Protein AF-A0A956KSP3-F1 (afdb_monomer_lite)

Structure (mmCIF, N/CA/C/O backbone):
data_AF-A0A956KSP3-F1
#
_entry.id   AF-A0A956KSP3-F1
#
loop_
_atom_site.group_PDB
_atom_site.id
_atom_site.type_symbol
_atom_site.label_atom_id
_atom_site.label_alt_id
_atom_site.label_comp_id
_atom_site.label_asym_id
_atom_site.label_entity_id
_atom_site.label_seq_id
_atom_site.pdbx_PDB_ins_code
_atom_site.Cartn_x
_atom_site.Cartn_y
_atom_site.Cartn_z
_atom_site.occupancy
_atom_site.B_iso_or_equiv
_atom_site.auth_seq_id
_atom_site.auth_comp_id
_atom_site.auth_asym_id
_atom_site.auth_atom_id
_atom_site.pdbx_PDB_model_num
ATOM 1 N N . MET A 1 1 ? 29.360 -66.123 -15.480 1.00 36.09 1 MET A N 1
ATOM 2 C CA . MET A 1 1 ? 30.276 -65.583 -16.502 1.00 36.09 1 MET A CA 1
ATOM 3 C C . MET A 1 1 ? 29.668 -64.254 -16.896 1.00 36.09 1 MET A C 1
ATOM 5 O O . MET A 1 1 ? 28.593 -64.301 -17.470 1.00 36.09 1 MET A O 1
ATOM 9 N N . CYS A 1 2 ? 30.300 -63.159 -16.455 1.00 39.03 2 CYS A N 1
ATOM 10 C CA . CYS A 1 2 ? 29.926 -61.743 -16.641 1.00 39.03 2 CYS A CA 1
ATOM 11 C C . CYS A 1 2 ? 28.529 -61.385 -16.082 1.00 39.03 2 CYS A C 1
ATOM 13 O O . CYS A 1 2 ? 27.521 -61.912 -16.531 1.00 39.03 2 CYS A O 1
ATOM 15 N N . ASP A 1 3 ? 28.419 -60.700 -14.944 1.00 37.44 3 ASP A N 1
ATOM 16 C CA . ASP A 1 3 ? 28.697 -59.258 -14.778 1.00 37.44 3 ASP A CA 1
ATOM 17 C C . ASP A 1 3 ? 27.892 -58.433 -15.785 1.00 37.44 3 ASP A C 1
ATOM 19 O O . ASP A 1 3 ? 28.208 -58.443 -16.971 1.00 37.44 3 ASP A O 1
ATOM 23 N N . ASP A 1 4 ? 26.796 -57.848 -15.306 1.00 39.09 4 ASP A N 1
ATOM 24 C CA . ASP A 1 4 ? 26.432 -56.434 -15.470 1.00 39.09 4 ASP A CA 1
ATOM 25 C C . ASP A 1 4 ? 25.123 -56.250 -14.666 1.00 39.09 4 ASP A C 1
ATOM 27 O O . ASP A 1 4 ? 24.178 -57.020 -14.838 1.00 39.09 4 ASP A O 1
ATOM 31 N N . ARG A 1 5 ? 25.102 -55.461 -13.580 1.00 35.16 5 ARG A N 1
ATOM 32 C CA . ARG A 1 5 ? 24.935 -53.992 -13.605 1.00 35.16 5 ARG A CA 1
ATOM 33 C C . ARG A 1 5 ? 23.636 -53.599 -14.298 1.00 35.16 5 ARG A C 1
ATOM 35 O O . ARG A 1 5 ? 23.281 -54.147 -15.326 1.00 35.16 5 ARG A O 1
ATOM 42 N N . ASP A 1 6 ? 22.844 -52.652 -13.857 1.00 37.75 6 ASP A N 1
ATOM 43 C CA . ASP A 1 6 ? 22.889 -51.611 -12.840 1.00 37.75 6 ASP A CA 1
ATOM 44 C C . ASP A 1 6 ? 21.412 -51.126 -12.855 1.00 37.75 6 ASP A C 1
ATOM 46 O O . ASP A 1 6 ? 20.715 -51.231 -13.867 1.00 37.75 6 ASP A O 1
ATOM 50 N N . ASP A 1 7 ? 20.781 -50.888 -11.716 1.00 43.44 7 ASP A N 1
ATOM 51 C CA . ASP A 1 7 ? 20.787 -49.573 -11.074 1.00 43.44 7 ASP A CA 1
ATOM 52 C C . ASP A 1 7 ? 19.891 -48.542 -11.802 1.00 43.44 7 ASP A C 1
ATOM 54 O O . ASP A 1 7 ? 20.229 -47.949 -12.818 1.00 43.44 7 ASP A O 1
ATOM 58 N N . GLU A 1 8 ? 18.691 -48.407 -11.234 1.00 35.88 8 GLU A N 1
ATOM 59 C CA . GLU A 1 8 ? 18.126 -47.146 -10.747 1.00 35.88 8 GLU A CA 1
ATOM 60 C C . GLU A 1 8 ? 17.676 -45.982 -11.659 1.00 35.88 8 GLU A C 1
ATOM 62 O O . GLU A 1 8 ? 18.258 -45.589 -12.662 1.00 35.88 8 GLU A O 1
ATOM 67 N N . ARG A 1 9 ? 16.645 -45.322 -11.101 1.00 41.47 9 ARG A N 1
ATOM 68 C CA . ARG A 1 9 ? 16.344 -43.882 -11.176 1.00 41.47 9 ARG A CA 1
ATOM 69 C C . ARG A 1 9 ? 15.753 -43.363 -12.485 1.00 41.47 9 ARG A C 1
ATOM 71 O O . ARG A 1 9 ? 16.379 -42.675 -13.284 1.00 41.47 9 ARG A O 1
ATOM 78 N N . GLY A 1 10 ? 14.431 -43.522 -12.569 1.00 35.12 10 GLY A N 1
ATOM 79 C CA . GLY A 1 10 ? 13.574 -42.514 -13.187 1.00 35.12 10 GLY A CA 1
ATOM 80 C C . GLY A 1 10 ? 13.687 -41.200 -12.410 1.00 35.12 10 GLY A C 1
ATOM 81 O O . GLY A 1 10 ? 13.260 -41.112 -11.262 1.00 35.12 10 GLY A O 1
ATOM 82 N N . ALA A 1 11 ? 14.326 -40.230 -13.055 1.00 43.47 11 ALA A N 1
ATOM 83 C CA . ALA A 1 11 ? 14.699 -38.913 -12.569 1.00 43.47 11 ALA A CA 1
ATOM 84 C C . ALA A 1 11 ? 13.547 -38.117 -11.929 1.00 43.47 11 ALA A C 1
ATOM 86 O O . ALA A 1 11 ? 12.574 -37.739 -12.583 1.00 43.47 11 ALA A O 1
ATOM 87 N N . GLU A 1 12 ? 13.726 -37.788 -10.653 1.00 37.75 12 GLU A N 1
ATOM 88 C CA . GLU A 1 12 ? 13.126 -36.614 -10.028 1.00 37.75 12 GLU A CA 1
ATOM 89 C C . GLU A 1 12 ? 13.715 -35.351 -10.687 1.00 37.75 12 GLU A C 1
ATOM 91 O O . GLU A 1 12 ? 14.941 -35.239 -10.772 1.00 37.75 12 GLU A O 1
ATOM 96 N N . PRO A 1 13 ? 12.920 -34.359 -11.126 1.00 43.22 13 PRO A N 1
ATOM 97 C CA . PRO A 1 13 ? 13.454 -33.031 -11.385 1.00 43.22 13 PRO A CA 1
ATOM 98 C C . PRO A 1 13 ? 13.688 -32.334 -10.040 1.00 43.22 13 PRO A C 1
ATOM 100 O O . PRO A 1 13 ? 12.822 -31.642 -9.503 1.00 43.22 13 PRO A O 1
ATOM 103 N N . GLN A 1 14 ? 14.878 -32.566 -9.489 1.00 39.38 14 GLN A N 1
ATOM 104 C CA . GLN A 1 14 ? 15.453 -31.787 -8.400 1.00 39.38 14 GLN A CA 1
ATOM 105 C C . GLN A 1 14 ? 15.592 -30.334 -8.860 1.00 39.38 14 GLN A C 1
ATOM 107 O O . GLN A 1 14 ? 16.223 -30.037 -9.873 1.00 39.38 14 GLN A O 1
ATOM 112 N N . CYS A 1 15 ? 14.963 -29.427 -8.121 1.00 30.62 15 CYS A N 1
ATOM 113 C CA . CYS A 1 15 ? 15.019 -27.995 -8.365 1.00 30.62 15 CYS A CA 1
ATOM 114 C C . CYS A 1 15 ? 16.076 -27.350 -7.457 1.00 30.62 15 CYS A C 1
ATOM 116 O O . CYS A 1 15 ? 15.742 -26.439 -6.716 1.00 30.62 15 CYS A O 1
ATOM 118 N N . GLU A 1 16 ? 17.319 -27.836 -7.501 1.00 37.94 16 GLU A N 1
ATOM 119 C CA . GLU A 1 16 ? 18.543 -27.265 -6.897 1.00 37.94 16 GLU A CA 1
ATOM 120 C C . GLU A 1 16 ? 19.738 -27.800 -7.724 1.00 37.94 16 GLU A C 1
ATOM 122 O O . GLU A 1 16 ? 19.587 -28.900 -8.259 1.00 37.94 16 GLU A O 1
ATOM 127 N N . PRO A 1 17 ? 20.904 -27.126 -7.875 1.00 45.91 17 PRO A N 1
ATOM 128 C CA . PRO A 1 17 ? 21.455 -26.041 -7.052 1.00 45.91 17 PRO A CA 1
ATOM 129 C C . PRO A 1 17 ? 22.140 -24.908 -7.865 1.00 45.91 17 PRO A C 1
ATOM 131 O O . PRO A 1 17 ? 22.249 -24.980 -9.086 1.00 45.91 17 PRO A O 1
ATOM 134 N N . ALA A 1 18 ? 22.619 -23.862 -7.182 1.00 38.81 18 ALA A N 1
ATOM 135 C CA . ALA A 1 18 ? 23.946 -23.253 -7.389 1.00 38.81 18 ALA A CA 1
ATOM 136 C C . ALA A 1 18 ? 24.030 -21.936 -6.605 1.00 38.81 18 ALA A C 1
ATOM 138 O O . ALA A 1 18 ? 23.570 -20.882 -7.047 1.00 38.81 18 ALA A O 1
ATOM 139 N N . GLU A 1 19 ? 24.641 -22.014 -5.431 1.00 38.34 19 GLU A N 1
ATOM 140 C CA . GLU A 1 19 ? 25.352 -20.876 -4.863 1.00 38.34 19 GLU A CA 1
ATOM 141 C C . GLU A 1 19 ? 26.522 -20.529 -5.795 1.00 38.34 19 GLU A C 1
ATOM 143 O O . GLU A 1 19 ? 27.207 -21.443 -6.260 1.00 38.34 19 GLU A O 1
ATOM 148 N N . PRO A 1 20 ? 26.798 -19.249 -6.072 1.00 44.44 20 PRO A N 1
ATOM 149 C CA . PRO A 1 20 ? 28.128 -18.849 -6.488 1.00 44.44 20 PRO A CA 1
ATOM 150 C C . PRO A 1 20 ? 28.864 -18.263 -5.281 1.00 44.44 20 PRO A C 1
ATOM 152 O O . PRO A 1 20 ? 28.647 -17.111 -4.898 1.00 44.44 20 PRO A O 1
ATOM 155 N N . GLU A 1 21 ? 29.745 -19.071 -4.692 1.00 39.47 21 GLU A N 1
ATOM 156 C CA . GLU A 1 21 ? 30.860 -18.553 -3.906 1.00 39.47 21 GLU A CA 1
ATOM 157 C C . GLU A 1 21 ? 31.899 -17.939 -4.854 1.00 39.47 21 GLU A C 1
ATOM 159 O O . GLU A 1 21 ? 32.377 -18.601 -5.769 1.00 39.47 21 GLU A O 1
ATOM 164 N N . GLY A 1 22 ? 32.231 -16.673 -4.592 1.00 35.47 22 GLY A N 1
ATOM 165 C CA . GLY A 1 22 ? 33.562 -16.090 -4.769 1.00 35.47 22 GLY A CA 1
ATOM 166 C C . GLY A 1 22 ? 34.121 -15.947 -6.184 1.00 35.47 22 GLY A C 1
ATOM 167 O O . GLY A 1 22 ? 34.750 -16.860 -6.704 1.00 35.47 22 GLY A O 1
ATOM 168 N N . GLU A 1 23 ? 34.080 -14.723 -6.715 1.00 35.34 23 GLU A N 1
ATOM 169 C CA . GLU A 1 23 ? 35.174 -14.238 -7.561 1.00 35.34 23 GLU A CA 1
ATOM 170 C C . GLU A 1 23 ? 35.587 -12.836 -7.093 1.00 35.34 23 GLU A C 1
ATOM 172 O O . GLU A 1 23 ? 34.844 -11.859 -7.208 1.00 35.34 23 GLU A O 1
ATOM 177 N N . ASP A 1 24 ? 36.771 -12.775 -6.483 1.00 36.59 24 ASP A N 1
ATOM 178 C CA . ASP A 1 24 ? 37.504 -11.557 -6.175 1.00 36.59 24 ASP A CA 1
ATOM 179 C C . ASP A 1 24 ? 37.903 -10.845 -7.472 1.00 36.59 24 ASP A C 1
ATOM 181 O O . ASP A 1 24 ? 38.664 -11.379 -8.280 1.00 36.59 24 ASP A O 1
ATOM 185 N N . VAL A 1 25 ? 37.480 -9.591 -7.636 1.00 40.28 25 VAL A N 1
ATOM 186 C CA . VAL A 1 25 ? 38.176 -8.657 -8.527 1.00 40.28 25 VAL A CA 1
ATOM 187 C C . VAL A 1 25 ? 38.242 -7.287 -7.871 1.00 40.28 25 VAL A C 1
ATOM 189 O O . VAL A 1 25 ? 37.287 -6.512 -7.855 1.00 40.28 25 VAL A O 1
ATOM 192 N N . ALA A 1 26 ? 39.413 -7.011 -7.302 1.00 38.81 26 ALA A N 1
ATOM 193 C CA . ALA A 1 26 ? 39.830 -5.685 -6.897 1.00 38.81 26 ALA A CA 1
ATOM 194 C C . ALA A 1 26 ? 39.939 -4.776 -8.131 1.00 38.81 26 ALA A C 1
ATOM 196 O O . ALA A 1 26 ? 40.740 -5.027 -9.032 1.00 38.81 26 ALA A O 1
ATOM 197 N N . ALA A 1 27 ? 39.167 -3.695 -8.141 1.00 42.41 27 ALA A N 1
ATOM 198 C CA . ALA A 1 27 ? 39.466 -2.500 -8.915 1.00 42.41 27 ALA A CA 1
ATOM 199 C C . ALA A 1 27 ? 39.030 -1.288 -8.088 1.00 42.41 27 ALA A C 1
ATOM 201 O O . ALA A 1 27 ? 37.843 -0.993 -7.953 1.00 42.41 27 ALA A O 1
ATOM 202 N N . GLU A 1 28 ? 40.015 -0.626 -7.487 1.00 46.59 28 GLU A N 1
ATOM 203 C CA . GLU A 1 28 ? 39.858 0.672 -6.846 1.00 46.59 28 GLU A CA 1
ATOM 204 C C . GLU A 1 28 ? 39.416 1.708 -7.886 1.00 46.59 28 GLU A C 1
ATOM 206 O O . GLU A 1 28 ? 40.162 2.060 -8.800 1.00 46.59 28 GLU A O 1
ATOM 211 N N . VAL A 1 29 ? 38.204 2.227 -7.713 1.00 53.38 29 VAL A N 1
ATOM 212 C CA . VAL A 1 29 ? 37.818 3.549 -8.197 1.00 53.38 29 VAL A CA 1
ATOM 213 C C . VAL A 1 29 ? 37.228 4.263 -6.990 1.00 53.38 29 VAL A C 1
ATOM 215 O O . VAL A 1 29 ? 36.268 3.783 -6.389 1.00 53.38 29 VAL A O 1
ATOM 218 N N . GLU A 1 30 ? 37.840 5.380 -6.601 1.00 54.53 30 GLU A N 1
ATOM 219 C CA . GLU A 1 30 ? 37.304 6.297 -5.597 1.00 54.53 30 GLU A CA 1
ATOM 220 C C . GLU A 1 30 ? 36.029 6.929 -6.176 1.00 54.53 30 GLU A C 1
ATOM 222 O O . GLU A 1 30 ? 36.038 7.946 -6.869 1.00 54.53 30 GLU A O 1
ATOM 227 N N . GLU A 1 31 ? 34.927 6.212 -5.995 1.00 52.75 31 GLU A N 1
ATOM 228 C CA . GLU A 1 31 ? 33.608 6.533 -6.512 1.00 52.75 31 GLU A CA 1
ATOM 229 C C . GLU A 1 31 ? 32.867 7.361 -5.443 1.00 52.75 31 GLU A C 1
ATOM 231 O O . GLU A 1 31 ? 32.885 6.987 -4.265 1.00 52.75 31 GLU A O 1
ATOM 236 N N . PRO A 1 32 ? 32.219 8.490 -5.801 1.00 56.31 32 PRO A N 1
ATOM 237 C CA . PRO A 1 32 ? 31.388 9.248 -4.861 1.00 56.31 32 PRO A CA 1
ATOM 238 C C . PRO A 1 32 ? 30.353 8.307 -4.230 1.00 56.31 32 PRO A C 1
ATOM 240 O O . PRO A 1 32 ? 29.956 7.358 -4.910 1.00 56.31 32 PRO A O 1
ATOM 243 N N . PRO A 1 33 ? 29.898 8.535 -2.976 1.00 53.19 33 PRO A N 1
ATOM 244 C CA . PRO A 1 33 ? 29.050 7.588 -2.258 1.00 53.19 33 PRO A CA 1
ATOM 245 C C . PRO A 1 33 ? 27.875 7.206 -3.148 1.00 53.19 33 PRO A C 1
ATOM 247 O O . PRO A 1 33 ? 26.987 8.026 -3.407 1.00 53.19 33 PRO A O 1
ATOM 250 N N . AR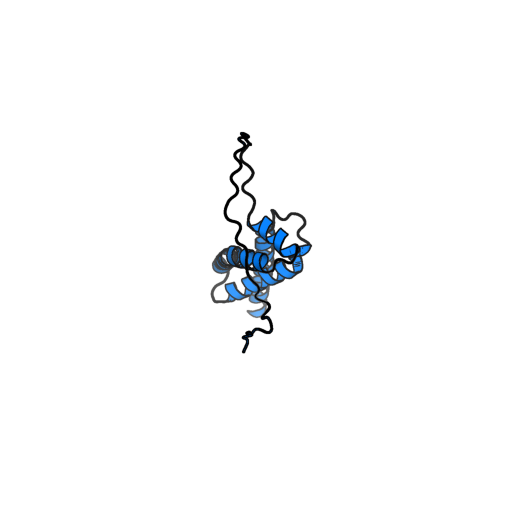G A 1 34 ? 27.924 5.979 -3.688 1.00 50.75 34 ARG A N 1
ATOM 251 C CA . ARG A 1 34 ? 26.857 5.452 -4.528 1.00 50.75 34 ARG A CA 1
ATOM 252 C C . ARG A 1 34 ? 25.591 5.606 -3.693 1.00 50.75 34 ARG A C 1
ATOM 254 O O . ARG A 1 34 ? 25.612 5.181 -2.536 1.00 50.75 34 ARG A O 1
ATOM 261 N N . PRO A 1 35 ? 24.534 6.260 -4.208 1.00 53.44 35 PRO A N 1
ATOM 262 C CA . PRO A 1 35 ? 23.303 6.394 -3.451 1.00 53.44 35 PRO A CA 1
ATOM 263 C C . PRO A 1 35 ? 22.905 4.988 -3.023 1.00 53.44 35 PRO A C 1
ATOM 265 O O . PRO A 1 35 ? 22.738 4.126 -3.887 1.00 53.44 35 PRO A O 1
ATOM 268 N N . GLU A 1 36 ? 22.859 4.762 -1.706 1.00 53.94 36 GLU A N 1
ATOM 269 C CA . GLU A 1 36 ? 22.443 3.500 -1.095 1.00 53.94 36 GLU A CA 1
ATOM 270 C C . GLU A 1 36 ? 21.241 2.988 -1.893 1.00 53.94 36 GLU A C 1
ATOM 272 O O . GLU A 1 36 ? 20.208 3.676 -1.930 1.00 53.94 36 GLU A O 1
ATOM 277 N N . PRO A 1 37 ? 21.384 1.876 -2.639 1.00 62.31 37 PRO A N 1
ATOM 278 C CA . PRO A 1 37 ? 20.341 1.445 -3.546 1.00 62.31 37 PRO A CA 1
ATOM 279 C C . PRO A 1 37 ? 19.082 1.255 -2.714 1.00 62.31 37 PRO A C 1
ATOM 281 O O . PRO A 1 37 ? 19.081 0.561 -1.698 1.00 62.31 37 PRO A O 1
ATOM 284 N N . ASN A 1 38 ? 18.007 1.942 -3.100 1.00 85.00 38 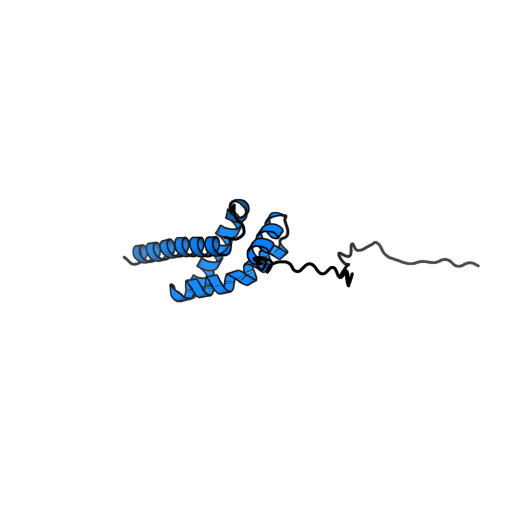ASN A N 1
ATOM 285 C CA . ASN A 1 38 ? 16.747 1.837 -2.388 1.00 85.00 38 ASN A CA 1
ATOM 286 C C . ASN A 1 38 ? 16.257 0.389 -2.527 1.00 85.00 38 ASN A C 1
ATOM 288 O O . ASN A 1 38 ? 15.690 0.012 -3.551 1.00 85.00 38 ASN A O 1
ATOM 292 N N . VAL A 1 39 ? 16.509 -0.423 -1.497 1.00 90.69 39 VAL A N 1
ATOM 293 C CA . VAL A 1 39 ? 16.228 -1.866 -1.491 1.00 90.69 39 VAL A CA 1
ATOM 294 C C . VAL A 1 39 ? 14.762 -2.142 -1.835 1.00 90.69 39 VAL A C 1
ATOM 296 O O . VAL A 1 39 ? 14.458 -3.097 -2.542 1.00 90.69 39 VAL A O 1
ATOM 299 N N . ASP A 1 40 ? 13.835 -1.278 -1.408 1.00 91.88 40 ASP A N 1
ATOM 300 C CA . ASP A 1 40 ? 12.413 -1.432 -1.735 1.00 91.88 40 ASP A CA 1
ATOM 301 C C . ASP A 1 40 ? 12.146 -1.211 -3.230 1.00 91.88 40 ASP A C 1
ATOM 303 O O . ASP A 1 40 ? 11.334 -1.914 -3.836 1.00 91.88 40 ASP A O 1
ATOM 307 N N . ALA A 1 41 ? 12.846 -0.246 -3.830 1.00 93.38 41 ALA A N 1
ATOM 308 C CA . ALA A 1 41 ? 12.773 0.029 -5.258 1.00 93.38 41 ALA A CA 1
ATOM 309 C C . ALA A 1 41 ? 13.321 -1.148 -6.075 1.00 93.38 41 ALA A C 1
ATOM 311 O O . ALA A 1 41 ? 12.698 -1.563 -7.053 1.00 93.38 41 ALA A O 1
ATOM 312 N N . GLU A 1 42 ? 14.441 -1.733 -5.652 1.00 93.81 42 GLU A N 1
ATOM 313 C CA . GLU A 1 42 ? 15.017 -2.908 -6.305 1.00 93.81 42 GLU A CA 1
ATOM 314 C C . GLU A 1 42 ? 14.082 -4.122 -6.231 1.00 93.81 42 GLU A C 1
ATOM 316 O O . GLU A 1 42 ? 13.820 -4.774 -7.247 1.00 93.81 42 GLU A O 1
ATOM 321 N N . LEU A 1 43 ? 13.518 -4.396 -5.052 1.00 95.12 43 LEU A N 1
ATOM 322 C CA . LEU A 1 43 ? 12.551 -5.477 -4.873 1.00 95.12 43 LEU A CA 1
ATOM 323 C C . LEU A 1 43 ? 11.307 -5.274 -5.746 1.00 95.12 43 LEU A C 1
ATOM 325 O O . LEU A 1 43 ? 10.815 -6.233 -6.340 1.00 95.12 43 LEU A O 1
ATOM 329 N N . LEU A 1 44 ? 10.825 -4.034 -5.893 1.00 94.56 44 LEU A N 1
ATOM 330 C CA . LEU A 1 44 ? 9.723 -3.719 -6.803 1.00 94.56 44 LEU A CA 1
ATOM 331 C C . LEU A 1 44 ? 10.093 -4.003 -8.268 1.00 94.56 44 LEU A C 1
ATOM 333 O O . LEU A 1 44 ? 9.283 -4.577 -8.997 1.00 94.56 44 LEU A O 1
ATOM 337 N N . VAL A 1 45 ? 11.305 -3.641 -8.704 1.00 94.81 45 VAL A N 1
ATOM 338 C CA . VAL A 1 45 ? 11.784 -3.927 -10.069 1.00 94.81 45 VAL A CA 1
ATOM 339 C C . VAL A 1 45 ? 11.844 -5.431 -10.326 1.00 94.81 45 VAL A C 1
ATOM 341 O O . VAL A 1 45 ? 11.312 -5.894 -11.336 1.00 94.81 45 VAL A O 1
ATOM 344 N N . ARG A 1 46 ? 12.459 -6.201 -9.421 1.00 94.81 46 ARG A N 1
ATOM 345 C CA . ARG A 1 46 ? 12.548 -7.666 -9.545 1.00 94.81 46 ARG A CA 1
ATOM 346 C C . ARG A 1 46 ? 11.157 -8.299 -9.566 1.00 94.81 46 ARG A C 1
ATOM 348 O O . ARG A 1 46 ? 10.870 -9.124 -10.431 1.00 94.81 46 ARG A O 1
ATOM 355 N N . TRP A 1 47 ? 10.257 -7.832 -8.704 1.00 96.31 47 TRP A N 1
ATOM 356 C CA . TRP A 1 47 ? 8.885 -8.329 -8.655 1.00 96.31 47 TRP A CA 1
ATOM 357 C C . TRP A 1 47 ? 8.102 -8.078 -9.948 1.00 96.31 47 TRP A C 1
ATOM 359 O O . TRP A 1 47 ? 7.396 -8.969 -10.420 1.00 96.31 47 TRP A O 1
ATOM 369 N N . ARG A 1 48 ? 8.271 -6.913 -10.586 1.00 9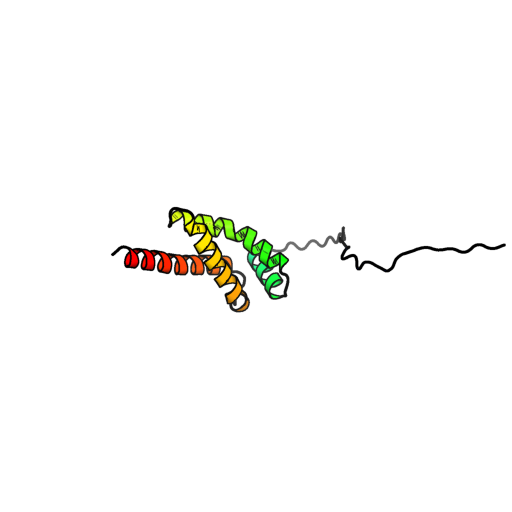4.19 48 ARG A N 1
ATOM 370 C CA . ARG A 1 48 ? 7.671 -6.640 -11.908 1.00 94.19 48 ARG A CA 1
ATOM 371 C C . ARG A 1 48 ? 8.182 -7.556 -13.011 1.00 94.19 48 ARG A C 1
ATOM 373 O O . ARG A 1 48 ? 7.456 -7.821 -13.962 1.00 94.19 48 ARG A O 1
ATOM 380 N N . ARG A 1 49 ? 9.420 -8.036 -12.894 1.00 94.69 49 ARG A N 1
ATOM 381 C CA . ARG A 1 49 ? 10.014 -9.000 -13.832 1.00 94.69 49 ARG A CA 1
ATOM 382 C C . ARG A 1 49 ? 9.524 -10.436 -13.604 1.00 94.69 49 ARG A C 1
ATOM 384 O O . ARG A 1 49 ? 9.939 -11.322 -14.339 1.00 94.69 49 ARG A O 1
ATOM 391 N N . GLY A 1 50 ? 8.645 -10.658 -12.623 1.00 94.56 50 GLY A N 1
ATOM 392 C CA . GLY A 1 50 ? 8.057 -11.963 -12.317 1.00 94.56 50 GLY A CA 1
ATOM 393 C C . GLY A 1 50 ? 8.631 -12.645 -11.074 1.00 94.56 50 GLY A C 1
ATOM 394 O O . GLY A 1 50 ? 8.183 -13.735 -10.738 1.00 94.56 50 GLY A O 1
ATOM 395 N N . ASP A 1 51 ? 9.576 -12.024 -10.359 1.00 95.88 51 ASP A N 1
ATOM 396 C CA . ASP A 1 51 ? 10.117 -12.591 -9.119 1.00 95.88 51 ASP A CA 1
ATOM 397 C C . ASP A 1 51 ? 9.132 -12.412 -7.950 1.00 95.88 51 ASP A C 1
ATOM 399 O O . ASP A 1 51 ? 9.097 -11.384 -7.264 1.00 95.88 51 ASP A O 1
ATOM 403 N N . GLU A 1 52 ? 8.312 -13.429 -7.696 1.00 94.19 52 GLU A N 1
ATOM 404 C CA . GLU A 1 52 ? 7.356 -13.423 -6.585 1.00 94.19 52 GLU A CA 1
ATOM 405 C C . GLU A 1 52 ? 8.035 -13.361 -5.205 1.00 94.19 52 GLU A C 1
ATOM 407 O O . GLU A 1 52 ? 7.464 -12.803 -4.258 1.00 94.19 52 GLU A O 1
ATOM 412 N N . ARG A 1 53 ? 9.275 -13.860 -5.075 1.00 96.25 53 ARG A N 1
ATOM 413 C CA . ARG A 1 53 ? 10.031 -13.819 -3.810 1.00 96.25 53 ARG A CA 1
ATOM 414 C C . ARG A 1 53 ? 10.405 -12.381 -3.471 1.00 96.25 53 ARG A C 1
ATOM 416 O O . ARG A 1 53 ? 10.330 -12.003 -2.299 1.00 96.25 53 ARG A O 1
ATOM 423 N N . ALA A 1 54 ? 10.741 -11.56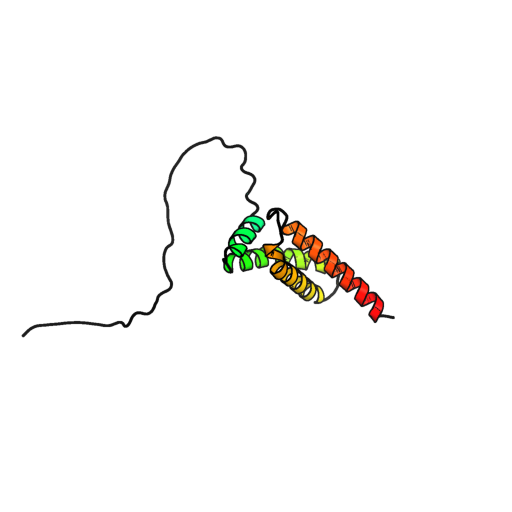8 -4.471 1.00 95.44 54 ALA A N 1
ATOM 424 C CA . ALA A 1 54 ? 10.997 -10.141 -4.284 1.00 95.44 54 ALA A CA 1
ATOM 425 C C . ALA A 1 54 ? 9.747 -9.393 -3.785 1.00 95.44 54 ALA A C 1
ATOM 427 O O . ALA A 1 54 ? 9.834 -8.591 -2.853 1.00 95.44 54 ALA A O 1
ATOM 428 N N . GLY A 1 55 ? 8.567 -9.719 -4.325 1.00 94.12 55 GLY A N 1
ATOM 429 C CA . GLY A 1 55 ? 7.292 -9.180 -3.841 1.00 94.12 55 GLY A CA 1
ATOM 430 C C . GLY A 1 55 ? 7.008 -9.549 -2.379 1.00 94.12 55 GLY A C 1
ATOM 431 O O . GLY A 1 55 ? 6.603 -8.696 -1.586 1.00 94.12 55 GLY A O 1
ATOM 432 N N . ASN A 1 56 ? 7.282 -10.798 -1.987 1.00 96.25 56 ASN A N 1
ATOM 433 C CA . ASN A 1 56 ? 7.117 -11.243 -0.600 1.00 96.25 56 ASN A CA 1
ATOM 434 C C . ASN A 1 56 ? 8.083 -10.529 0.361 1.00 96.25 56 ASN A C 1
ATOM 436 O O . ASN A 1 56 ? 7.679 -10.109 1.445 1.00 96.25 56 ASN A O 1
ATOM 440 N N . GLN A 1 57 ? 9.342 -10.345 -0.042 1.00 96.88 57 GLN A N 1
ATOM 441 C CA . GLN A 1 57 ? 10.331 -9.596 0.740 1.00 96.88 57 GLN A CA 1
ATOM 442 C C . GLN A 1 57 ? 9.914 -8.135 0.926 1.00 96.88 57 GLN A C 1
ATOM 444 O O . GLN A 1 57 ? 9.944 -7.621 2.048 1.00 96.88 57 GLN A O 1
ATOM 449 N N . LEU A 1 58 ? 9.446 -7.495 -0.148 1.00 95.12 58 LEU A N 1
ATOM 450 C CA . LEU A 1 58 ? 8.935 -6.128 -0.115 1.00 95.12 58 LEU A CA 1
ATOM 451 C C . LEU A 1 58 ? 7.749 -6.003 0.858 1.00 95.12 58 LEU A C 1
ATOM 453 O O . LEU A 1 58 ? 7.710 -5.085 1.680 1.00 95.12 58 LEU A O 1
ATOM 457 N N . TYR A 1 59 ? 6.824 -6.969 0.832 1.00 95.25 59 TYR A N 1
ATOM 458 C CA . TYR A 1 59 ? 5.721 -7.049 1.791 1.00 95.25 59 TYR A CA 1
ATOM 459 C C . TYR A 1 59 ? 6.215 -7.190 3.236 1.00 95.25 59 TYR A C 1
ATOM 461 O O . TYR A 1 59 ? 5.836 -6.388 4.085 1.00 95.25 59 TYR A O 1
ATOM 469 N N . ARG A 1 60 ? 7.089 -8.163 3.532 1.00 95.69 60 ARG A N 1
ATOM 470 C CA . ARG A 1 60 ? 7.600 -8.403 4.898 1.00 95.69 60 ARG A CA 1
ATOM 471 C C . ARG A 1 60 ? 8.297 -7.180 5.483 1.00 95.69 60 ARG A C 1
ATOM 473 O O . ARG A 1 60 ? 8.190 -6.932 6.681 1.00 95.69 60 ARG A O 1
ATOM 480 N N . ARG A 1 61 ? 8.987 -6.413 4.640 1.00 94.88 61 ARG A N 1
ATOM 481 C CA . ARG A 1 61 ? 9.677 -5.186 5.039 1.00 94.88 61 ARG A CA 1
ATOM 482 C C . ARG A 1 61 ? 8.710 -4.029 5.282 1.00 94.88 61 ARG A C 1
ATOM 484 O O . ARG A 1 61 ? 8.876 -3.302 6.258 1.00 94.88 61 ARG A O 1
ATOM 491 N N . MET A 1 62 ? 7.702 -3.851 4.426 1.00 94.00 62 MET A N 1
ATOM 492 C CA . MET A 1 62 ? 6.794 -2.702 4.516 1.00 94.00 62 MET A CA 1
ATOM 493 C C . MET A 1 62 ? 5.589 -2.910 5.435 1.00 94.00 62 MET A C 1
ATOM 495 O O . MET A 1 62 ? 5.125 -1.948 6.048 1.00 94.00 62 MET A O 1
ATOM 499 N N . ALA A 1 63 ? 5.092 -4.138 5.574 1.00 94.81 63 ALA A N 1
ATOM 500 C CA . ALA A 1 63 ? 3.880 -4.424 6.337 1.00 94.81 63 ALA A CA 1
ATOM 501 C C . ALA A 1 63 ? 3.952 -3.973 7.805 1.00 94.81 63 ALA A C 1
ATOM 503 O O . ALA A 1 63 ? 3.015 -3.307 8.245 1.00 94.81 63 ALA A O 1
ATOM 504 N N . PRO A 1 64 ? 5.045 -4.211 8.560 1.00 95.50 64 PRO A N 1
ATOM 505 C CA . PRO A 1 64 ? 5.148 -3.733 9.939 1.00 95.50 64 PRO A CA 1
ATOM 506 C C . PRO A 1 64 ? 5.031 -2.210 10.060 1.00 95.50 64 PRO A C 1
ATOM 508 O O . PRO A 1 64 ? 4.430 -1.714 11.009 1.00 95.50 64 PRO A O 1
ATOM 511 N N . MET A 1 65 ? 5.560 -1.465 9.087 1.00 95.12 65 MET A N 1
ATOM 512 C CA . MET A 1 65 ? 5.520 -0.001 9.093 1.00 95.12 65 MET A CA 1
ATOM 513 C C . MET A 1 65 ? 4.123 0.537 8.790 1.00 95.12 65 MET A C 1
ATOM 515 O O . MET A 1 65 ? 3.686 1.500 9.413 1.00 95.12 65 MET A O 1
ATOM 519 N N . VAL A 1 66 ? 3.410 -0.106 7.863 1.00 96.06 66 VAL A N 1
ATOM 520 C CA . VAL A 1 66 ? 2.019 0.234 7.538 1.00 96.06 66 VAL A CA 1
ATOM 521 C C . VAL A 1 66 ? 1.094 -0.109 8.709 1.00 96.06 66 VAL A C 1
ATOM 523 O O . VAL A 1 66 ? 0.255 0.705 9.084 1.00 96.06 66 VAL A O 1
ATOM 526 N N . ILE A 1 67 ? 1.299 -1.259 9.360 1.00 95.75 67 ILE A N 1
ATOM 527 C CA . ILE A 1 67 ? 0.566 -1.637 10.579 1.00 95.75 67 ILE A CA 1
ATOM 528 C C . ILE A 1 67 ? 0.822 -0.622 11.694 1.00 95.75 67 ILE A C 1
ATOM 530 O O . ILE A 1 67 ? -0.120 -0.203 12.364 1.00 95.75 67 ILE A O 1
ATOM 534 N N . ALA A 1 68 ? 2.083 -0.233 11.909 1.00 95.06 68 ALA A N 1
ATOM 535 C CA . ALA A 1 68 ? 2.441 0.768 12.908 1.00 95.06 68 ALA A CA 1
ATOM 536 C C . ALA A 1 68 ? 1.759 2.109 12.619 1.00 95.06 68 ALA A C 1
ATOM 538 O O . ALA A 1 68 ? 1.189 2.691 13.536 1.00 95.06 68 ALA A O 1
ATOM 539 N N . TYR A 1 69 ? 1.748 2.539 11.354 1.00 95.62 69 TYR A N 1
ATOM 540 C CA . TYR A 1 69 ? 1.019 3.724 10.915 1.00 95.62 69 TYR A CA 1
ATOM 541 C C . TYR A 1 69 ? -0.483 3.603 11.206 1.00 95.62 69 TYR A C 1
ATOM 543 O O . TYR A 1 69 ? -1.030 4.446 11.896 1.00 95.62 69 TYR A O 1
ATOM 551 N N . PHE A 1 70 ? -1.172 2.530 10.810 1.00 96.69 70 PHE A N 1
ATOM 552 C CA . PHE A 1 70 ? -2.608 2.425 11.102 1.00 96.69 70 PHE A CA 1
ATOM 553 C C . PHE A 1 70 ? -2.919 2.377 12.602 1.00 96.69 70 PHE A C 1
ATOM 555 O O . PHE A 1 70 ? -3.907 2.964 13.040 1.00 96.69 70 PHE A O 1
ATOM 562 N N . ARG A 1 71 ? -2.068 1.738 13.411 1.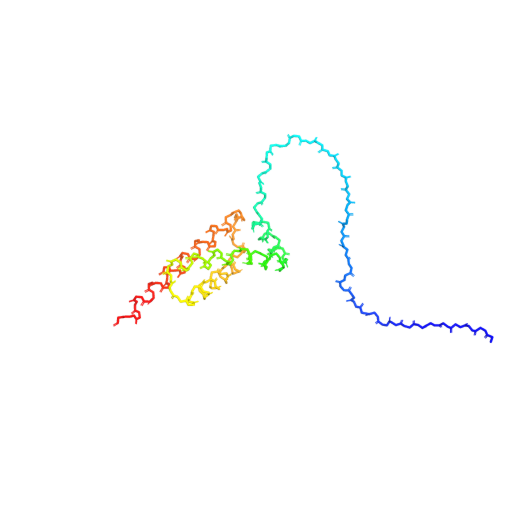00 95.44 71 ARG A N 1
ATOM 563 C CA . ARG A 1 71 ? -2.241 1.665 14.872 1.00 95.44 71 ARG A CA 1
ATOM 564 C C . ARG A 1 71 ? -2.207 3.026 15.571 1.00 95.44 71 ARG A C 1
ATOM 566 O O . ARG A 1 71 ? -2.714 3.117 16.686 1.00 95.44 71 ARG A O 1
ATOM 573 N N . THR A 1 72 ? -1.642 4.071 14.961 1.00 95.12 72 THR A N 1
ATOM 574 C CA . THR A 1 72 ? -1.718 5.429 15.529 1.00 95.12 72 THR A CA 1
ATOM 575 C C . THR A 1 72 ? -3.086 6.078 15.304 1.00 95.12 72 THR A C 1
ATOM 577 O O . THR A 1 72 ? -3.440 7.002 16.034 1.00 95.12 72 THR A O 1
ATOM 580 N N . HIS A 1 73 ? -3.872 5.590 14.339 1.00 91.69 73 HIS A N 1
ATOM 581 C CA . HIS A 1 73 ? -5.138 6.199 13.921 1.00 91.69 73 HIS A CA 1
ATOM 582 C C . HIS A 1 73 ? -6.377 5.363 14.265 1.00 91.69 73 HIS A C 1
ATOM 584 O O . HIS A 1 73 ? -7.444 5.925 14.516 1.00 91.69 73 HIS A O 1
ATOM 590 N N . VAL A 1 74 ? -6.264 4.032 14.290 1.00 91.75 74 VAL A N 1
ATOM 591 C CA . VAL A 1 74 ? -7.377 3.117 14.584 1.00 91.75 74 VAL A CA 1
ATOM 592 C C . VAL A 1 74 ? -7.067 2.245 15.798 1.00 91.75 74 VAL A C 1
ATOM 594 O O . VAL A 1 74 ? -5.919 1.882 16.051 1.00 91.75 74 VAL A O 1
ATOM 597 N N . ARG A 1 75 ? -8.103 1.906 16.571 1.00 85.81 75 ARG A N 1
ATOM 598 C CA . ARG A 1 75 ? -8.004 0.996 17.721 1.00 85.81 75 ARG A CA 1
ATOM 599 C C . ARG A 1 75 ? -8.559 -0.360 17.331 1.00 85.81 75 ARG A C 1
ATOM 601 O O . ARG A 1 75 ? -9.646 -0.371 16.782 1.00 85.81 75 ARG A O 1
ATOM 608 N N . GLY A 1 76 ? -7.883 -1.437 17.726 1.00 84.19 76 GLY A N 1
ATOM 609 C CA . GLY A 1 76 ? -8.346 -2.807 17.506 1.00 84.19 76 GLY A CA 1
ATOM 610 C C . GLY A 1 76 ? -7.584 -3.524 16.395 1.00 84.19 76 GLY A C 1
ATOM 611 O O . GLY A 1 76 ? -6.434 -3.190 16.088 1.00 84.19 76 GLY A O 1
ATOM 612 N N . ASP A 1 77 ? -8.216 -4.546 15.829 1.00 87.25 77 ASP A N 1
ATOM 613 C CA . ASP A 1 77 ? -7.634 -5.389 14.784 1.00 87.25 77 ASP A CA 1
ATOM 614 C C . ASP A 1 77 ? -7.784 -4.801 13.371 1.00 87.25 77 ASP A C 1
ATOM 616 O O . ASP A 1 77 ? -7.114 -5.276 12.451 1.00 87.25 77 ASP A O 1
ATOM 620 N N . GLU A 1 78 ? -8.539 -3.708 13.192 1.00 92.31 78 GLU A N 1
ATOM 621 C CA . GLU A 1 78 ? -8.782 -3.097 11.874 1.00 92.31 78 GLU A CA 1
ATOM 622 C C . GLU A 1 78 ? -7.491 -2.623 11.192 1.00 92.31 78 GLU A C 1
ATOM 624 O O . GLU A 1 78 ? -7.411 -2.572 9.968 1.00 92.31 78 GLU A O 1
ATOM 629 N N . ALA A 1 79 ? -6.434 -2.334 11.959 1.00 94.00 79 ALA A N 1
ATOM 630 C CA . ALA A 1 79 ? -5.130 -1.981 11.401 1.00 94.00 79 ALA A CA 1
ATOM 631 C C . ALA A 1 79 ? -4.575 -3.067 10.459 1.00 94.00 79 ALA A C 1
ATOM 633 O O . ALA A 1 79 ? -3.910 -2.745 9.470 1.00 94.00 79 ALA A O 1
ATOM 634 N N . LYS A 1 80 ? -4.844 -4.352 10.737 1.00 92.75 80 LYS A N 1
ATOM 635 C CA . LYS A 1 80 ? -4.413 -5.464 9.873 1.00 92.75 80 LYS A CA 1
ATOM 636 C C . LYS A 1 80 ? -5.217 -5.506 8.576 1.00 92.75 80 LYS A C 1
ATOM 638 O O . LYS A 1 80 ? -4.637 -5.766 7.524 1.00 92.75 80 LYS A O 1
ATOM 643 N N . ASP A 1 81 ? -6.511 -5.219 8.639 1.00 94.12 81 ASP A N 1
ATOM 644 C CA . ASP A 1 81 ? -7.392 -5.233 7.469 1.00 94.12 81 ASP A CA 1
ATOM 645 C C . ASP A 1 81 ? -7.067 -4.071 6.524 1.00 94.12 81 ASP A C 1
ATOM 647 O O . ASP A 1 81 ? -6.876 -4.276 5.325 1.00 94.12 81 ASP A O 1
ATOM 651 N N . LEU A 1 82 ? -6.867 -2.867 7.070 1.00 96.00 82 LEU A N 1
ATOM 652 C CA . LEU A 1 82 ? -6.446 -1.696 6.289 1.00 96.00 82 LEU A CA 1
ATOM 653 C C . LEU A 1 82 ? -5.041 -1.883 5.692 1.00 96.00 82 LEU A C 1
ATOM 655 O O . LEU A 1 82 ? -4.765 -1.452 4.567 1.00 96.00 82 LEU A O 1
ATOM 659 N N . THR A 1 83 ? -4.153 -2.578 6.414 1.00 95.69 83 THR A N 1
ATOM 660 C CA . THR A 1 83 ? -2.848 -2.988 5.874 1.00 95.69 83 THR A CA 1
ATOM 661 C C . THR A 1 83 ? -3.035 -3.892 4.661 1.00 95.69 83 THR A C 1
ATOM 663 O O . THR A 1 83 ? -2.461 -3.621 3.607 1.00 95.69 83 THR A O 1
ATOM 666 N N . GLN A 1 84 ? -3.861 -4.935 4.772 1.00 94.81 84 GLN A N 1
ATOM 667 C CA . GLN A 1 84 ? -4.143 -5.834 3.651 1.00 94.81 84 GLN A CA 1
ATOM 668 C C . GLN A 1 84 ? -4.724 -5.078 2.450 1.00 94.81 84 GLN A C 1
ATOM 670 O O . GLN A 1 84 ? -4.236 -5.260 1.335 1.00 94.81 84 GLN A O 1
ATOM 675 N N . GLU A 1 85 ? -5.690 -4.178 2.659 1.00 96.50 85 GLU A N 1
ATOM 676 C CA . GLU A 1 85 ? -6.250 -3.341 1.587 1.00 96.50 85 GLU A CA 1
ATOM 677 C C . GLU A 1 85 ? -5.164 -2.497 0.896 1.00 96.50 85 GLU A C 1
ATOM 679 O O . GLU A 1 85 ? -5.108 -2.435 -0.336 1.00 96.50 85 GLU A O 1
ATOM 684 N N . THR A 1 86 ? -4.246 -1.918 1.675 1.00 97.19 86 THR A N 1
ATOM 685 C CA . THR A 1 86 ? -3.116 -1.129 1.160 1.00 97.19 86 THR A CA 1
ATOM 686 C C . THR A 1 86 ? -2.212 -1.967 0.258 1.00 97.19 86 THR A C 1
ATOM 688 O O . THR A 1 86 ? -1.873 -1.550 -0.853 1.00 97.19 86 THR A O 1
ATOM 691 N N . PHE A 1 87 ? -1.842 -3.174 0.689 1.00 95.81 87 PHE A N 1
ATOM 692 C CA . PHE A 1 87 ? -0.993 -4.050 -0.120 1.00 95.81 87 PHE A CA 1
ATOM 693 C C . PHE A 1 87 ? -1.724 -4.630 -1.331 1.00 95.81 87 PHE A C 1
ATOM 695 O O . PHE A 1 87 ? -1.112 -4.764 -2.388 1.00 95.81 87 PHE A O 1
ATOM 702 N N . LEU A 1 88 ? -3.031 -4.891 -1.248 1.00 96.50 88 LEU A N 1
ATOM 703 C CA . LEU A 1 88 ? -3.834 -5.256 -2.420 1.00 96.50 88 LEU A CA 1
ATOM 704 C C . LEU A 1 88 ? -3.849 -4.129 -3.462 1.00 96.50 88 LEU A C 1
ATOM 706 O O . LEU A 1 88 ? -3.735 -4.392 -4.662 1.00 96.50 88 LEU A O 1
ATOM 710 N N . ALA A 1 89 ? -3.945 -2.871 -3.027 1.00 95.50 89 ALA A N 1
ATOM 711 C CA . ALA A 1 89 ? -3.824 -1.715 -3.912 1.00 95.50 89 ALA A CA 1
ATOM 712 C C . ALA A 1 89 ? -2.409 -1.578 -4.503 1.00 95.50 89 ALA A C 1
ATOM 714 O O . ALA A 1 89 ? -2.275 -1.249 -5.685 1.00 95.50 89 ALA A O 1
ATOM 715 N N . LEU A 1 90 ? -1.361 -1.898 -3.736 1.00 94.94 90 LEU A N 1
ATOM 716 C CA . LEU A 1 90 ? 0.006 -1.976 -4.255 1.00 94.94 90 LEU A CA 1
ATOM 717 C C . LEU A 1 90 ? 0.140 -3.055 -5.332 1.00 94.94 90 LEU A C 1
ATOM 719 O O . LEU A 1 90 ? 0.660 -2.755 -6.398 1.00 94.94 90 LEU A O 1
ATOM 723 N N . VAL A 1 91 ? -0.371 -4.269 -5.110 1.00 94.69 91 VAL A N 1
ATOM 724 C CA . VAL A 1 91 ? -0.337 -5.361 -6.103 1.00 94.69 91 VAL A CA 1
ATOM 725 C C . VAL A 1 91 ? -1.021 -4.941 -7.403 1.00 94.69 91 VAL A C 1
ATOM 727 O O . VAL A 1 91 ? -0.449 -5.102 -8.477 1.00 94.69 91 VAL A O 1
ATOM 730 N N . ARG A 1 92 ? -2.211 -4.334 -7.314 1.00 94.25 92 ARG A N 1
ATOM 731 C CA . ARG A 1 92 ? -2.975 -3.856 -8.483 1.00 94.25 92 ARG A CA 1
ATOM 732 C C . ARG A 1 92 ? -2.312 -2.672 -9.195 1.00 94.25 92 ARG A C 1
ATOM 734 O O . ARG A 1 92 ? -2.513 -2.480 -10.392 1.00 94.25 92 ARG A O 1
ATOM 741 N N . GLY A 1 93 ? -1.577 -1.846 -8.454 1.00 92.31 93 GLY A N 1
ATOM 742 C CA . GLY A 1 93 ? -0.935 -0.627 -8.945 1.00 92.31 93 GLY A CA 1
ATOM 743 C C . GLY A 1 93 ? 0.551 -0.774 -9.265 1.00 92.31 93 GLY A C 1
ATOM 744 O O . GLY A 1 93 ? 1.142 0.183 -9.768 1.00 92.31 93 GLY A O 1
ATOM 745 N N . ARG A 1 94 ? 1.161 -1.938 -8.997 1.00 91.31 94 ARG A N 1
ATOM 746 C CA . ARG A 1 94 ? 2.621 -2.109 -9.016 1.00 91.31 94 ARG A CA 1
ATOM 747 C C . ARG A 1 94 ? 3.228 -1.702 -10.347 1.00 91.31 94 ARG A C 1
ATOM 749 O O . ARG A 1 94 ? 4.264 -1.055 -10.332 1.00 91.31 94 ARG A O 1
ATOM 756 N N . ASP A 1 95 ? 2.572 -2.009 -11.464 1.00 91.44 95 ASP A N 1
ATOM 757 C CA . ASP A 1 95 ? 3.068 -1.749 -12.822 1.00 91.44 95 ASP A CA 1
ATOM 758 C C . ASP A 1 95 ? 2.864 -0.289 -13.262 1.00 91.44 95 ASP A C 1
ATOM 760 O O . ASP A 1 95 ? 3.482 0.174 -14.216 1.00 91.44 95 ASP A O 1
ATOM 764 N N . ARG A 1 96 ? 2.028 0.473 -12.541 1.00 91.00 96 ARG A N 1
ATOM 765 C CA . ARG A 1 96 ? 1.730 1.887 -12.834 1.00 91.00 96 ARG A CA 1
ATOM 766 C C . ARG A 1 96 ? 2.697 2.862 -12.163 1.00 91.00 96 ARG A C 1
ATOM 768 O O . ARG A 1 96 ? 2.749 4.027 -12.555 1.00 91.00 96 ARG A O 1
ATOM 775 N N . ILE A 1 97 ? 3.439 2.416 -11.148 1.00 89.31 97 ILE A N 1
ATOM 776 C CA . ILE A 1 97 ? 4.407 3.252 -10.429 1.00 89.31 97 ILE A CA 1
ATOM 777 C C . ILE A 1 97 ? 5.571 3.581 -11.389 1.00 89.31 97 ILE A C 1
ATOM 779 O O . ILE A 1 97 ? 6.380 2.721 -11.731 1.00 89.31 97 ILE A O 1
ATOM 783 N N . ARG A 1 98 ? 5.641 4.823 -11.875 1.00 88.00 98 ARG A N 1
ATOM 784 C CA . ARG A 1 98 ? 6.640 5.227 -12.886 1.00 88.00 98 ARG A CA 1
ATOM 785 C C . ARG A 1 98 ? 8.051 5.302 -12.319 1.00 88.00 98 ARG A C 1
ATOM 787 O O . ARG A 1 98 ? 8.990 4.857 -12.965 1.00 88.00 98 ARG A O 1
ATOM 794 N N . ASP A 1 99 ? 8.165 5.833 -11.110 1.00 91.12 99 ASP A N 1
ATOM 795 C CA . ASP A 1 99 ? 9.416 5.928 -10.374 1.00 91.12 99 ASP A CA 1
ATOM 796 C C . ASP A 1 99 ? 9.400 4.908 -9.230 1.00 91.12 99 ASP A C 1
ATOM 798 O O . ASP A 1 99 ? 8.533 4.931 -8.360 1.00 91.12 99 ASP A O 1
ATOM 802 N N . VAL A 1 100 ? 10.332 3.963 -9.247 1.00 88.88 100 VAL A N 1
ATOM 803 C CA . VAL A 1 100 ? 10.407 2.904 -8.233 1.00 88.88 100 VAL A CA 1
ATOM 804 C C . VAL A 1 100 ? 10.926 3.420 -6.890 1.00 88.88 100 VAL A C 1
ATOM 806 O O . VAL A 1 100 ? 10.601 2.844 -5.852 1.00 88.88 100 VAL A O 1
ATOM 809 N N . CYS A 1 101 ? 11.642 4.547 -6.880 1.00 89.56 101 CYS A N 1
ATOM 810 C CA . CYS A 1 101 ? 12.165 5.170 -5.666 1.00 89.56 101 CYS A CA 1
ATOM 811 C C . CYS A 1 101 ? 11.046 5.697 -4.757 1.00 89.56 101 CYS A C 1
ATOM 813 O O . CYS A 1 101 ? 11.225 5.779 -3.541 1.00 89.56 101 CYS A O 1
ATOM 815 N N . ILE A 1 102 ? 9.867 5.992 -5.320 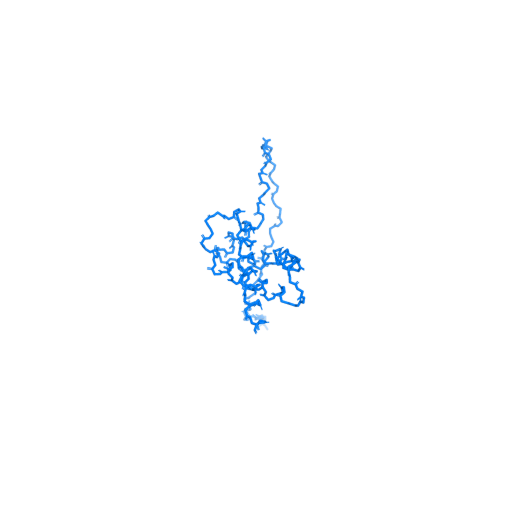1.00 89.19 102 ILE A N 1
ATOM 816 C CA . ILE A 1 102 ? 8.709 6.491 -4.567 1.00 89.19 102 ILE A CA 1
ATOM 817 C C . ILE A 1 102 ? 7.810 5.380 -4.014 1.00 89.19 102 ILE A C 1
ATOM 819 O O . ILE A 1 102 ? 6.736 5.688 -3.502 1.00 89.19 102 ILE A O 1
ATOM 823 N N . VAL A 1 103 ? 8.199 4.099 -4.088 1.00 92.56 103 VAL A N 1
ATOM 824 C CA . VAL A 1 103 ? 7.341 2.980 -3.645 1.00 92.56 103 VAL A CA 1
ATOM 825 C C . VAL A 1 103 ? 6.873 3.131 -2.195 1.00 92.56 103 VAL A C 1
ATOM 827 O O . VAL A 1 103 ? 5.691 2.940 -1.914 1.00 92.56 103 VAL A O 1
ATOM 830 N N . ARG A 1 104 ? 7.754 3.558 -1.281 1.00 92.62 104 ARG A N 1
ATOM 831 C CA . ARG A 1 104 ? 7.388 3.798 0.126 1.00 92.62 104 ARG A CA 1
ATOM 832 C C . ARG A 1 104 ? 6.350 4.913 0.236 1.00 92.62 104 ARG A C 1
ATOM 834 O O . ARG A 1 104 ? 5.313 4.723 0.862 1.00 92.62 104 ARG A O 1
ATOM 841 N N . SER A 1 105 ? 6.596 6.047 -0.417 1.00 93.38 105 SER A N 1
ATOM 842 C CA . SER A 1 105 ? 5.672 7.188 -0.435 1.00 93.38 105 SER A CA 1
ATOM 843 C C . SER A 1 105 ? 4.327 6.825 -1.063 1.00 93.38 105 SER A C 1
ATOM 845 O O . SER A 1 105 ? 3.285 7.226 -0.555 1.00 93.38 105 SER A O 1
ATOM 847 N N . TYR A 1 106 ? 4.330 6.019 -2.126 1.00 93.81 106 TYR A N 1
ATOM 848 C CA . TYR A 1 106 ? 3.122 5.493 -2.756 1.00 93.81 106 TYR A CA 1
ATOM 849 C C . TYR A 1 106 ? 2.310 4.627 -1.783 1.00 93.81 106 TYR A C 1
ATOM 851 O O . TYR A 1 106 ? 1.090 4.777 -1.696 1.00 93.81 106 TYR A O 1
ATOM 859 N N . VAL A 1 107 ? 2.973 3.748 -1.025 1.00 95.00 107 VAL A N 1
ATOM 860 C CA . VAL A 1 107 ? 2.321 2.904 -0.012 1.00 95.00 107 VAL A CA 1
ATOM 861 C C . VAL A 1 107 ? 1.708 3.757 1.094 1.00 95.00 107 VAL A C 1
ATOM 863 O O . VAL A 1 107 ? 0.537 3.565 1.409 1.00 95.00 107 VAL A O 1
ATOM 866 N N . TYR A 1 108 ? 2.440 4.739 1.626 1.00 95.44 108 TYR A N 1
ATOM 867 C CA . TYR A 1 108 ? 1.901 5.647 2.642 1.00 95.44 108 TYR A CA 1
ATOM 868 C C . TYR A 1 108 ? 0.746 6.504 2.116 1.00 95.44 108 TYR A C 1
ATOM 870 O O . TYR A 1 108 ? -0.280 6.602 2.778 1.00 95.44 108 TYR A O 1
ATOM 878 N N . GLY A 1 109 ? 0.850 7.062 0.908 1.00 96.06 109 GLY A N 1
ATOM 879 C CA . GLY A 1 109 ? -0.249 7.820 0.301 1.00 96.06 109 GLY A CA 1
ATOM 880 C C . GLY A 1 109 ? -1.489 6.958 0.046 1.00 96.06 109 GLY A C 1
ATOM 881 O O . GLY A 1 109 ? -2.621 7.411 0.206 1.00 96.06 109 GLY A O 1
ATOM 882 N N . THR A 1 110 ? -1.295 5.685 -0.302 1.00 96.06 110 THR A N 1
ATOM 883 C CA . THR A 1 110 ? -2.393 4.718 -0.420 1.00 96.06 110 THR A CA 1
ATOM 884 C C . THR A 1 110 ? -3.021 4.425 0.943 1.00 96.06 110 THR A C 1
ATOM 886 O O . THR A 1 110 ? -4.247 4.441 1.054 1.00 96.06 110 THR A O 1
ATOM 889 N N . ALA A 1 111 ? -2.201 4.218 1.978 1.00 96.75 111 ALA A N 1
ATOM 890 C CA . ALA A 1 111 ? -2.658 3.993 3.347 1.00 96.75 111 ALA A CA 1
ATOM 891 C C . ALA A 1 111 ? -3.465 5.185 3.889 1.00 96.75 111 ALA A C 1
ATOM 893 O O . ALA A 1 111 ? -4.536 4.981 4.455 1.00 96.75 111 ALA A O 1
ATOM 894 N N . GLU A 1 112 ? -3.011 6.416 3.638 1.00 97.06 112 GLU A N 1
ATOM 895 C CA . GLU A 1 112 ? -3.708 7.656 4.008 1.00 97.06 112 GLU A CA 1
ATOM 896 C C . GLU A 1 112 ? -5.091 7.741 3.340 1.00 97.06 112 GLU A C 1
ATOM 898 O O . GLU A 1 112 ? -6.105 7.967 3.999 1.00 97.06 112 GLU A O 1
ATOM 903 N N . ASN A 1 113 ? -5.170 7.479 2.031 1.00 96.62 113 ASN A N 1
ATOM 904 C CA . ASN A 1 113 ? -6.444 7.490 1.305 1.00 96.62 113 ASN A CA 1
ATOM 905 C C . ASN A 1 113 ? -7.436 6.446 1.846 1.00 96.62 113 ASN A C 1
ATOM 907 O O . ASN A 1 113 ? -8.634 6.724 1.972 1.00 96.62 113 ASN A O 1
ATOM 911 N N . ILE A 1 114 ? -6.944 5.245 2.161 1.00 96.19 114 ILE A N 1
ATOM 912 C CA . ILE A 1 114 ? -7.739 4.169 2.763 1.00 96.19 114 ILE A CA 1
ATOM 913 C C . ILE A 1 114 ? -8.209 4.575 4.163 1.00 96.19 114 ILE A C 1
ATOM 915 O O . ILE A 1 114 ? -9.391 4.423 4.475 1.00 96.19 114 ILE A O 1
ATOM 919 N N . LEU A 1 115 ? -7.328 5.157 4.979 1.00 95.88 115 LEU A N 1
ATOM 920 C CA . LEU A 1 115 ? -7.658 5.628 6.321 1.00 95.88 115 LEU A CA 1
ATOM 921 C C . LEU A 1 115 ? -8.761 6.691 6.295 1.00 95.88 115 LEU A C 1
ATOM 923 O O . LEU A 1 115 ? -9.758 6.561 7.007 1.00 95.88 115 LEU A O 1
ATOM 927 N N . CYS A 1 116 ? -8.620 7.710 5.445 1.00 94.94 116 CYS A N 1
ATOM 928 C CA . CYS A 1 116 ? -9.620 8.764 5.277 1.00 94.94 116 CYS A CA 1
ATOM 929 C C . CYS A 1 116 ? -10.986 8.189 4.880 1.00 94.94 116 CYS A C 1
ATOM 931 O O . CYS A 1 116 ? -12.016 8.581 5.438 1.00 94.94 116 CYS A O 1
ATOM 933 N N . ARG A 1 117 ? -11.006 7.215 3.958 1.00 94.94 117 ARG A N 1
ATOM 934 C CA . ARG A 1 117 ? -12.236 6.505 3.577 1.00 94.94 117 ARG A CA 1
ATOM 935 C C . ARG A 1 117 ? -12.825 5.729 4.757 1.00 94.94 117 ARG A C 1
ATOM 937 O O . ARG A 1 117 ? -14.029 5.827 4.990 1.00 94.94 117 ARG A O 1
ATOM 944 N N . TYR A 1 118 ? -12.000 4.986 5.494 1.00 93.56 118 TYR A N 1
ATOM 945 C CA . TYR A 1 118 ? -12.429 4.181 6.640 1.00 93.56 118 TYR A CA 1
ATOM 946 C C . TYR A 1 118 ? -13.049 5.048 7.742 1.00 93.56 118 TYR A C 1
ATOM 948 O O . TYR A 1 118 ? -14.176 4.795 8.172 1.00 93.56 118 TYR A O 1
ATOM 956 N N . ILE A 1 119 ? -12.364 6.121 8.146 1.00 92.12 119 ILE A N 1
ATOM 957 C CA . ILE A 1 119 ? -12.856 7.058 9.165 1.00 92.12 119 ILE A CA 1
ATOM 958 C C . ILE A 1 119 ? -14.162 7.717 8.701 1.00 92.12 119 ILE A C 1
ATOM 960 O O . ILE A 1 119 ? -15.134 7.758 9.457 1.00 92.12 119 ILE A O 1
ATOM 964 N N . GLY A 1 120 ? -14.223 8.180 7.448 1.00 89.44 120 GLY A N 1
ATOM 965 C CA . GLY A 1 120 ? -15.423 8.808 6.891 1.00 89.44 120 GLY A CA 1
ATOM 966 C C . GLY A 1 120 ? -16.621 7.860 6.749 1.00 89.44 120 GLY A C 1
ATOM 967 O O . GLY A 1 120 ? -17.765 8.316 6.789 1.00 89.44 120 GLY A O 1
ATOM 968 N N . HIS A 1 121 ? -16.385 6.554 6.587 1.00 87.88 121 HIS A N 1
ATOM 969 C CA . HIS A 1 121 ? -17.437 5.537 6.612 1.00 87.88 121 HIS A CA 1
ATOM 970 C C . HIS A 1 121 ? -17.909 5.262 8.044 1.00 87.88 121 HIS A C 1
ATOM 972 O O . HIS A 1 121 ? -19.110 5.292 8.307 1.00 87.88 121 HIS A O 1
ATOM 978 N N . LYS A 1 122 ? -16.977 5.096 8.993 1.00 83.62 122 LYS A N 1
ATOM 979 C CA . LYS A 1 122 ? -17.287 4.859 10.412 1.00 83.62 122 LYS A CA 1
ATOM 980 C C . LYS A 1 122 ? -18.147 5.977 11.011 1.00 83.62 122 LYS A C 1
ATOM 982 O O . LYS A 1 122 ? -19.105 5.694 11.720 1.00 83.62 122 LYS A O 1
ATOM 987 N N . GLN A 1 123 ? -17.870 7.231 10.650 1.00 79.44 123 GLN A N 1
ATOM 988 C CA . GLN A 1 123 ? -18.666 8.383 11.087 1.00 79.44 123 GLN A CA 1
ATOM 989 C C . GLN A 1 123 ? -20.090 8.411 10.515 1.00 79.44 123 GLN A C 1
ATOM 991 O O . GLN A 1 123 ? -20.970 8.975 11.149 1.00 79.44 123 GLN A O 1
ATOM 996 N N . ARG A 1 124 ? -20.339 7.819 9.339 1.00 77.12 124 ARG A N 1
ATOM 997 C CA . ARG A 1 124 ? -21.682 7.770 8.733 1.00 77.12 124 ARG A CA 1
ATOM 998 C C . ARG A 1 124 ? -22.548 6.652 9.297 1.00 77.12 124 ARG A C 1
ATOM 1000 O O . ARG A 1 124 ? -23.751 6.826 9.401 1.00 77.12 124 ARG A O 1
ATOM 1007 N N . THR A 1 125 ? -21.940 5.520 9.634 1.00 71.50 125 THR A N 1
ATOM 1008 C CA . THR A 1 125 ? -22.656 4.339 10.141 1.00 71.50 125 THR A CA 1
ATOM 1009 C C . THR A 1 125 ? -22.990 4.450 11.636 1.00 71.50 125 THR A C 1
ATOM 1011 O O . THR A 1 125 ? -23.782 3.667 12.144 1.00 71.50 125 THR A O 1
ATOM 1014 N N . GLN A 1 126 ? -22.390 5.406 12.355 1.00 60.12 126 GLN A N 1
ATOM 1015 C CA . GLN A 1 126 ? -22.651 5.658 13.780 1.00 60.12 126 GLN A CA 1
ATOM 1016 C C . GLN A 1 126 ? -23.697 6.761 14.052 1.00 60.12 126 GLN A C 1
ATOM 1018 O O . GLN A 1 126 ? -23.810 7.200 15.196 1.00 60.12 126 GLN A O 1
ATOM 1023 N N . VAL A 1 127 ? -24.442 7.204 13.033 1.00 47.12 127 VAL A N 1
ATOM 1024 C CA . VAL A 1 127 ? -25.575 8.147 13.145 1.00 47.12 127 VAL A CA 1
ATOM 1025 C C . VAL A 1 127 ? -26.873 7.389 12.913 1.00 47.12 127 VAL A C 1
ATOM 1027 O O . VAL A 1 127 ? -27.833 7.646 13.669 1.00 47.12 127 VAL A O 1
#

Radius of gyration: 24.13 Å; chains: 1; bounding box: 65×75×34 Å

pLDDT: mean 77.76, std 23.56, range [30.62, 97.19]

Foldseek 3Di:
DDDDDDDDDPDDPDPDDDDDPDDDDDDDDPDDPDPPPPLLLVLLVVVVVPPVVSLVVNCVVCLVVQLVVVVVPDDDPVSNVLSVVLVVVCVVCSVVPPRSSCSNVSSVVSSVVSSVVVVVVVVVVVD

Sequence (127 aa):
MCDDRDDERGAEPQCEPAEPEGEDVAAEVEEPPRPEPNVDAELLVRWRRGDERAGNQLYRRMAPMVIAYFRTHVRGDEAKDLTQETFLALVRGRDRIRDVCIVRSYVYGTAENILCRYIGHKQRTQV

Secondary structure (DSSP, 8-state):
--------------------------------------HHHHHHHHHHTT-HHHHHHHHHHHHHHHHHHHHHH--STHHHHHHHHHHHHHHHHGGG-S-GGGHHHHHHHHHHHHHHHHHHHHHHHT-